Protein AF-A0A7W0WVF8-F1 (afdb_monomer_lite)

Radius of gyration: 19.39 Å; chains: 1; bounding box: 37×28×50 Å

Sequence (42 aa):
LGMEAVWKIDVVDFPAFIVVDDKGNDFFAGISGQKKPIKLAP

Secondary structure (DSSP, 8-state):
--TTS------SS------B-TTS-BTTTTTS----------

pLDDT: mean 85.44, std 13.51, range [60.59, 97.5]

Foldseek 3Di:
DPPPDDDDDDDDPDDDDCQADPVGDGPCPVPPDDPPPPPPDD

Structure (mmCIF, N/CA/C/O backbone):
data_AF-A0A7W0WVF8-F1
#
_entry.id   AF-A0A7W0WVF8-F1
#
loop_
_atom_site.group_PDB
_atom_site.id
_atom_site.type_symbol
_atom_site.label_atom_id
_atom_site.label_alt_id
_atom_site.label_comp_id
_atom_site.label_asym_id
_atom_site.label_entity_id
_atom_site.label_seq_id
_atom_site.pdbx_PDB_ins_code
_atom_site.Cartn_x
_atom_site.Cartn_y
_atom_site.Cartn_z
_atom_site.occupancy
_atom_site.B_iso_or_equiv
_atom_site.auth_seq_id
_atom_site.auth_comp_id
_atom_site.auth_asym_id
_atom_site.auth_atom_id
_atom_site.pdbx_PDB_model_num
ATOM 1 N N . LEU A 1 1 ? -5.254 -23.619 12.728 1.00 63.56 1 LEU A N 1
ATOM 2 C CA . LEU A 1 1 ? -5.795 -22.306 12.311 1.00 63.56 1 LEU A CA 1
ATOM 3 C C . LEU A 1 1 ? -5.651 -21.340 13.485 1.00 63.56 1 LEU A C 1
ATOM 5 O O . LEU A 1 1 ? -6.548 -21.252 14.309 1.00 63.56 1 LEU A O 1
ATOM 9 N N . GLY A 1 2 ? -4.463 -20.752 13.635 1.00 85.44 2 GLY A N 1
ATOM 10 C CA . GLY A 1 2 ? -4.129 -19.790 14.694 1.00 85.44 2 GLY A CA 1
ATOM 11 C C . GLY A 1 2 ? -3.861 -18.425 14.067 1.00 85.44 2 GLY A C 1
ATOM 12 O O . GLY A 1 2 ? -4.755 -17.848 13.460 1.00 85.44 2 GLY A O 1
ATOM 13 N N . MET A 1 3 ? -2.609 -17.966 14.114 1.00 90.94 3 MET A N 1
ATOM 14 C CA . MET A 1 3 ? -2.157 -16.732 13.449 1.00 90.94 3 MET A CA 1
ATOM 15 C C . MET A 1 3 ? -2.467 -16.682 11.938 1.00 90.94 3 MET A C 1
ATOM 17 O O . MET A 1 3 ? -2.642 -15.607 11.385 1.00 90.94 3 MET A O 1
ATOM 21 N N . GLU A 1 4 ? -2.585 -17.837 11.284 1.00 93.69 4 GLU A N 1
ATOM 22 C CA . GLU A 1 4 ? -2.833 -17.965 9.839 1.00 93.69 4 GLU A CA 1
ATOM 23 C C . GLU A 1 4 ? -4.318 -17.884 9.429 1.00 93.69 4 GLU A C 1
ATOM 25 O O . GLU A 1 4 ? -4.634 -18.050 8.253 1.00 93.69 4 GLU A O 1
ATOM 30 N N . ALA A 1 5 ? -5.259 -17.706 10.367 1.00 94.62 5 ALA A N 1
ATOM 31 C CA . ALA A 1 5 ? -6.676 -17.587 10.007 1.00 94.62 5 ALA A CA 1
ATOM 32 C C . ALA A 1 5 ? -6.966 -16.285 9.226 1.00 94.62 5 ALA A C 1
ATOM 34 O O . ALA A 1 5 ? -6.185 -15.337 9.262 1.00 94.62 5 ALA A O 1
ATOM 35 N N . VAL A 1 6 ? -8.098 -16.228 8.515 1.00 92.62 6 VAL A N 1
ATOM 36 C CA . VAL A 1 6 ? -8.546 -15.003 7.830 1.00 92.62 6 VAL A CA 1
ATOM 37 C C . VAL A 1 6 ? -9.229 -14.088 8.840 1.00 92.62 6 VAL A C 1
ATOM 39 O O . VAL A 1 6 ? -10.211 -14.482 9.470 1.00 92.62 6 VAL A O 1
ATOM 42 N N . TRP A 1 7 ? -8.731 -12.859 8.963 1.00 93.19 7 TRP A N 1
ATOM 43 C CA . TRP A 1 7 ? -9.237 -11.867 9.909 1.00 93.19 7 TRP A CA 1
ATOM 44 C C . TRP A 1 7 ? -9.779 -10.645 9.176 1.00 93.19 7 TRP A C 1
ATOM 46 O O . TRP A 1 7 ? -9.178 -10.164 8.216 1.00 93.19 7 TRP A O 1
ATOM 56 N N . LYS A 1 8 ? -10.905 -10.118 9.662 1.00 94.75 8 LYS A N 1
ATOM 57 C CA . LYS A 1 8 ? -11.387 -8.791 9.280 1.00 94.75 8 LYS A CA 1
ATOM 58 C C . LYS A 1 8 ? -10.816 -7.773 10.262 1.00 94.75 8 LYS A C 1
ATOM 60 O O . LYS A 1 8 ? -11.002 -7.930 11.466 1.00 94.75 8 LYS A O 1
ATOM 65 N N . ILE A 1 9 ? -10.153 -6.748 9.740 1.00 94.19 9 ILE A N 1
ATOM 66 C CA . ILE A 1 9 ? -9.600 -5.643 10.524 1.00 94.19 9 ILE A CA 1
ATOM 67 C C . ILE A 1 9 ? -10.074 -4.309 9.952 1.00 94.19 9 ILE A C 1
ATOM 69 O O . ILE A 1 9 ? -10.211 -4.176 8.736 1.00 94.19 9 ILE A O 1
ATOM 73 N N . ASP A 1 10 ? -10.286 -3.339 10.836 1.00 96.81 10 ASP A N 1
ATOM 74 C CA . ASP A 1 10 ? -10.482 -1.937 10.480 1.00 96.81 10 ASP A CA 1
ATOM 75 C C . ASP A 1 10 ? -9.178 -1.188 10.782 1.00 96.81 10 ASP A C 1
ATOM 77 O O . ASP A 1 10 ? -8.568 -1.385 11.836 1.00 96.81 10 ASP A O 1
ATOM 81 N N . VAL A 1 11 ? -8.722 -0.361 9.843 1.00 95.50 11 VAL A N 1
ATOM 82 C CA . VAL A 1 11 ? -7.449 0.366 9.941 1.00 95.50 11 VAL A CA 1
ATOM 83 C C . VAL A 1 11 ? -7.668 1.861 9.732 1.00 95.50 11 VAL A C 1
ATOM 85 O O . VAL A 1 11 ? -8.590 2.266 9.028 1.00 95.50 11 VAL A O 1
ATOM 88 N N . VAL A 1 12 ? -6.801 2.678 10.330 1.00 96.88 12 VAL A N 1
ATOM 89 C CA . VAL A 1 12 ? -6.785 4.139 10.172 1.00 96.88 12 VAL A CA 1
ATOM 90 C C . VAL A 1 12 ? -5.382 4.550 9.739 1.00 96.88 12 VAL A C 1
ATOM 92 O O . VAL A 1 12 ? -4.410 4.129 10.362 1.00 96.88 12 VAL A O 1
ATOM 95 N N . ASP A 1 13 ? -5.293 5.323 8.653 1.00 96.81 13 ASP A N 1
ATOM 96 C CA . ASP A 1 13 ? -4.055 5.909 8.110 1.00 96.81 13 ASP A CA 1
ATOM 97 C C . ASP A 1 13 ? -2.890 4.923 7.930 1.00 96.81 13 ASP A C 1
ATOM 99 O O . ASP A 1 13 ? -1.728 5.242 8.180 1.00 96.81 13 ASP A O 1
ATOM 103 N N . PHE A 1 14 ? -3.190 3.702 7.484 1.00 97.50 14 PHE A N 1
ATOM 104 C CA . PHE A 1 14 ? -2.167 2.686 7.2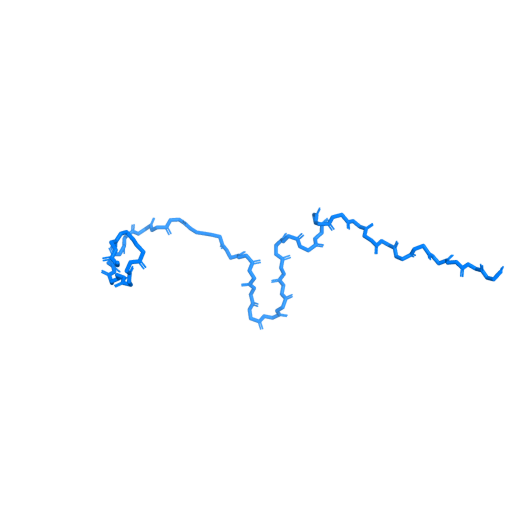68 1.00 97.50 14 PHE A CA 1
ATOM 105 C C . PHE A 1 14 ? -1.316 3.029 6.030 1.00 97.50 14 PHE A C 1
ATOM 107 O O . PHE A 1 14 ? -1.844 3.018 4.912 1.00 97.50 14 PHE A O 1
ATOM 114 N N . PRO A 1 15 ? -0.011 3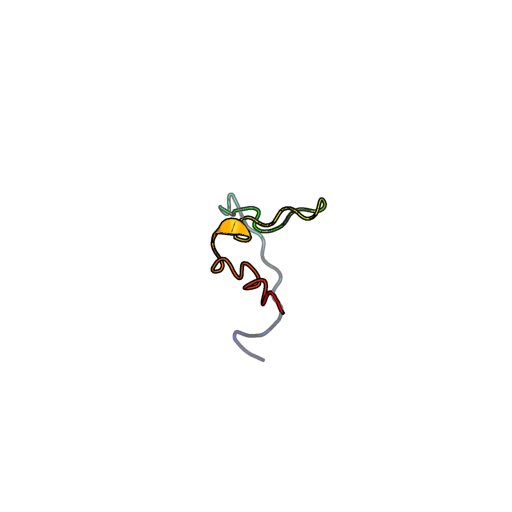.322 6.184 1.00 97.25 15 PRO A N 1
ATOM 115 C CA . PRO A 1 15 ? 0.833 3.667 5.052 1.00 97.25 15 PRO A CA 1
ATOM 116 C C . PRO A 1 15 ? 1.079 2.435 4.178 1.00 97.25 15 PRO A C 1
ATOM 118 O O . PRO A 1 15 ? 1.438 1.363 4.666 1.00 97.25 15 PRO A O 1
ATOM 121 N N . ALA A 1 16 ? 0.927 2.601 2.867 1.00 96.69 16 ALA A N 1
ATOM 122 C CA . ALA A 1 16 ? 1.175 1.557 1.885 1.00 96.69 16 ALA A CA 1
ATOM 123 C C . ALA A 1 16 ? 1.724 2.151 0.584 1.00 96.69 16 ALA A C 1
ATOM 125 O O . ALA A 1 16 ? 1.569 3.341 0.307 1.00 96.69 16 ALA A O 1
ATOM 126 N N . PHE A 1 17 ? 2.345 1.295 -0.223 1.00 96.50 17 PHE A N 1
ATOM 127 C CA . PHE A 1 17 ? 2.848 1.636 -1.550 1.00 96.50 17 PHE A CA 1
ATOM 128 C C . PHE A 1 17 ? 2.119 0.798 -2.602 1.00 96.50 17 PHE A C 1
ATOM 130 O O . PHE A 1 17 ? 1.886 -0.393 -2.393 1.00 96.50 17 PHE A O 1
ATOM 137 N N . ILE A 1 18 ? 1.780 1.408 -3.741 1.00 95.31 18 ILE A N 1
ATOM 138 C CA . ILE A 1 18 ? 1.270 0.672 -4.904 1.00 95.31 18 ILE A CA 1
ATOM 139 C C . ILE A 1 18 ? 2.456 -0.054 -5.537 1.00 95.31 18 ILE A C 1
ATOM 141 O O . ILE A 1 18 ? 3.373 0.586 -6.047 1.00 95.31 18 ILE A O 1
ATOM 145 N N . VAL A 1 19 ? 2.446 -1.385 -5.473 1.00 95.31 19 VAL A N 1
ATOM 146 C CA . VAL A 1 19 ? 3.514 -2.219 -6.046 1.00 95.31 19 VAL A CA 1
ATOM 147 C C . VAL A 1 19 ? 3.220 -2.570 -7.502 1.00 95.31 19 VAL A C 1
ATOM 149 O O . VAL A 1 19 ? 4.104 -2.457 -8.343 1.00 95.31 19 VAL A O 1
ATOM 152 N N . VAL A 1 20 ? 1.976 -2.953 -7.795 1.00 95.50 20 VAL A N 1
ATOM 153 C CA . VAL A 1 20 ? 1.482 -3.221 -9.149 1.00 95.50 20 VAL A CA 1
ATOM 154 C C . VAL A 1 20 ? 0.155 -2.495 -9.328 1.00 95.50 20 VAL A C 1
ATOM 156 O O . VAL A 1 20 ? -0.679 -2.527 -8.420 1.00 95.50 20 VAL A O 1
ATOM 159 N N . ASP A 1 21 ? -0.036 -1.838 -10.470 1.00 95.75 21 ASP A N 1
ATOM 160 C CA . ASP A 1 21 ? -1.301 -1.188 -10.823 1.00 95.75 21 ASP A CA 1
ATOM 161 C C . ASP A 1 21 ? -2.128 -1.993 -11.844 1.00 95.75 21 ASP A C 1
ATOM 163 O O . ASP A 1 21 ? -1.702 -3.022 -12.373 1.00 95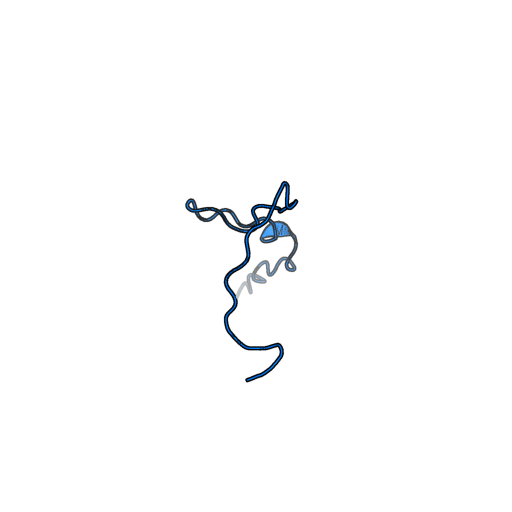.75 21 ASP A O 1
ATOM 167 N N . ASP A 1 22 ? -3.340 -1.520 -12.128 1.00 97.44 22 ASP A N 1
ATOM 168 C CA . ASP A 1 22 ? -4.283 -2.129 -13.074 1.00 97.44 22 ASP A CA 1
ATOM 169 C C . ASP A 1 22 ? -3.902 -1.932 -14.553 1.00 97.44 22 ASP A C 1
ATOM 171 O O . ASP A 1 22 ? -4.532 -2.501 -15.445 1.00 97.44 22 ASP A O 1
ATOM 175 N N . LYS A 1 23 ? -2.855 -1.149 -14.825 1.00 96.75 23 LYS A N 1
ATOM 176 C CA . LYS A 1 23 ? -2.317 -0.878 -16.164 1.00 96.75 23 LYS A CA 1
ATOM 177 C C . LYS A 1 23 ? -1.096 -1.740 -16.481 1.00 96.75 23 LYS A C 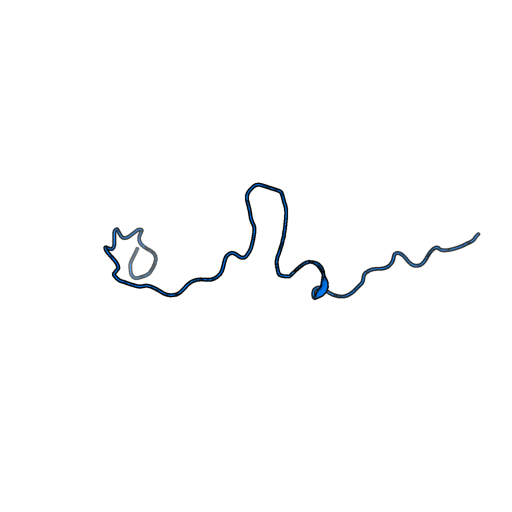1
ATOM 179 O O . LYS A 1 23 ? -0.558 -1.639 -17.582 1.00 96.75 23 LYS A O 1
ATOM 184 N N . GLY A 1 24 ? -0.672 -2.591 -15.547 1.00 92.88 24 GLY A N 1
ATOM 185 C CA . GLY A 1 24 ? 0.480 -3.475 -15.704 1.00 92.88 24 GLY A CA 1
ATOM 186 C C . GLY A 1 24 ? 1.821 -2.821 -15.367 1.00 92.88 24 GLY A C 1
ATOM 187 O O . GLY A 1 24 ? 2.859 -3.368 -15.740 1.00 92.88 24 GLY A O 1
ATOM 188 N N . ASN A 1 25 ? 1.831 -1.675 -14.677 1.00 94.12 25 ASN A N 1
ATOM 189 C CA . ASN A 1 25 ? 3.063 -1.113 -14.130 1.00 94.12 25 ASN A CA 1
ATOM 190 C C . ASN A 1 25 ? 3.460 -1.883 -12.866 1.00 94.12 25 ASN A C 1
ATOM 192 O O . ASN A 1 25 ? 2.624 -2.116 -11.998 1.00 94.12 25 ASN A O 1
ATOM 196 N N . ASP A 1 26 ? 4.742 -2.229 -12.750 1.00 94.44 26 ASP A N 1
ATOM 197 C CA . ASP A 1 26 ? 5.329 -2.913 -11.594 1.00 94.44 26 ASP A CA 1
ATOM 198 C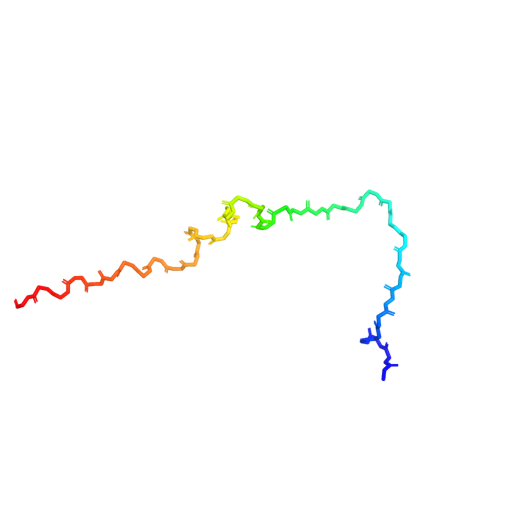 C . ASP A 1 26 ? 6.532 -2.105 -11.087 1.00 94.44 26 ASP A C 1
ATOM 200 O O . ASP A 1 26 ? 7.500 -1.868 -11.820 1.00 94.44 26 ASP A O 1
ATOM 204 N N . PHE A 1 27 ? 6.467 -1.685 -9.822 1.00 93.38 27 PHE A N 1
ATOM 205 C CA . PHE A 1 27 ? 7.490 -0.890 -9.141 1.00 93.38 27 PHE A CA 1
ATOM 206 C C . PHE A 1 27 ? 8.883 -1.548 -9.170 1.00 93.38 27 PHE A C 1
ATOM 208 O O . PHE A 1 27 ? 9.900 -0.853 -9.201 1.00 93.38 27 PHE A O 1
ATOM 215 N N . PHE A 1 28 ? 8.958 -2.881 -9.196 1.00 91.94 28 PHE A N 1
ATOM 216 C CA . PHE A 1 28 ? 10.211 -3.635 -9.121 1.00 91.94 28 PHE A CA 1
ATOM 217 C C . PHE A 1 28 ? 10.746 -4.115 -10.479 1.00 91.94 28 PHE A C 1
ATOM 219 O O . PHE A 1 28 ? 11.863 -4.643 -10.529 1.00 91.94 28 PHE A O 1
ATOM 226 N N . ALA A 1 29 ? 10.029 -3.890 -11.587 1.00 88.44 29 ALA A N 1
ATOM 227 C CA . ALA A 1 29 ? 10.378 -4.425 -12.911 1.00 88.44 29 ALA A CA 1
ATOM 228 C C . ALA A 1 29 ? 11.785 -4.034 -13.419 1.00 88.44 29 ALA A C 1
ATOM 230 O O . ALA A 1 29 ? 12.389 -4.764 -14.203 1.00 88.4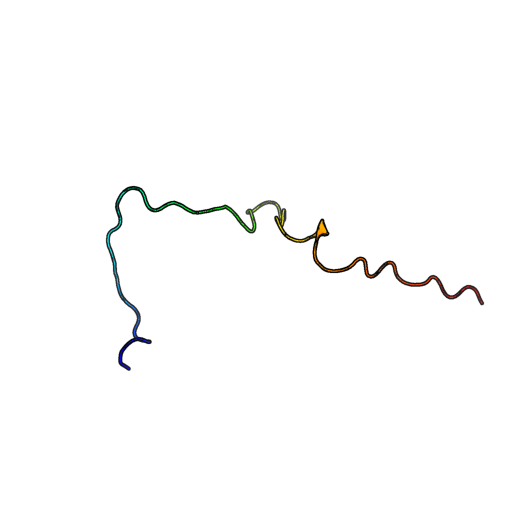4 29 ALA A O 1
ATOM 231 N N . GLY A 1 30 ? 12.338 -2.901 -12.970 1.00 82.31 30 GLY A N 1
ATOM 232 C CA . GLY A 1 30 ? 13.689 -2.441 -13.335 1.00 82.31 30 GLY A CA 1
ATOM 233 C C . GLY A 1 30 ? 14.812 -2.891 -12.393 1.00 82.31 30 GLY A C 1
ATOM 234 O O . GLY A 1 30 ? 15.981 -2.616 -12.663 1.00 82.31 30 GLY A O 1
ATOM 235 N N . ILE A 1 31 ? 14.468 -3.548 -11.284 1.00 82.75 31 ILE A N 1
ATOM 236 C CA . ILE A 1 31 ? 15.382 -3.866 -10.177 1.00 82.75 31 ILE A CA 1
ATOM 237 C C . ILE A 1 31 ? 15.714 -5.364 -10.174 1.00 82.75 31 ILE A C 1
ATOM 239 O O . ILE A 1 31 ? 16.835 -5.758 -9.844 1.00 82.75 31 ILE A O 1
ATOM 243 N N . SER A 1 32 ? 14.773 -6.213 -10.602 1.00 67.62 32 SER A N 1
ATOM 244 C CA . SER A 1 32 ? 15.038 -7.633 -10.825 1.00 67.62 32 SER A CA 1
ATOM 245 C C . SER A 1 32 ? 16.005 -7.786 -12.000 1.00 67.62 32 SER A C 1
ATOM 247 O O . SER A 1 32 ? 15.655 -7.468 -13.134 1.00 67.62 32 SER A O 1
ATOM 249 N N . GLY A 1 33 ? 17.230 -8.226 -11.692 1.00 64.06 33 GLY A N 1
ATOM 250 C CA . GLY A 1 33 ? 18.395 -8.277 -12.574 1.00 64.06 33 GLY A CA 1
ATOM 251 C C . GLY A 1 33 ? 18.080 -8.387 -14.064 1.00 64.06 33 GLY A C 1
ATOM 252 O O . GLY A 1 33 ? 17.418 -9.328 -14.501 1.00 64.06 33 GLY A O 1
ATOM 253 N N . GLN A 1 34 ? 18.605 -7.428 -14.831 1.00 60.88 34 GLN A N 1
ATOM 254 C CA . GLN A 1 34 ? 18.554 -7.388 -16.287 1.00 60.88 34 GLN A CA 1
ATOM 255 C C . GLN A 1 34 ? 18.974 -8.739 -16.885 1.00 60.88 34 GLN A C 1
ATOM 257 O O . GLN A 1 34 ? 20.144 -8.965 -17.189 1.00 60.88 34 GLN A O 1
ATOM 262 N N . LYS A 1 35 ? 18.018 -9.630 -17.148 1.00 60.59 35 LYS A N 1
ATOM 263 C CA . LYS A 1 35 ? 18.210 -10.698 -18.124 1.00 60.59 35 LYS A CA 1
ATOM 264 C C . LYS A 1 35 ? 18.019 -10.072 -19.494 1.00 60.59 35 LYS A C 1
ATOM 266 O O . LYS A 1 35 ? 17.019 -10.311 -20.161 1.00 60.59 35 LYS A O 1
ATOM 271 N N . LYS A 1 36 ? 18.980 -9.244 -19.923 1.00 62.47 36 LYS A N 1
ATOM 272 C CA . LYS A 1 36 ? 19.151 -9.048 -21.363 1.00 62.47 36 LYS A CA 1
ATOM 273 C C . LYS A 1 36 ? 19.440 -10.444 -21.913 1.00 62.47 36 LYS A C 1
ATOM 275 O O . LYS A 1 36 ? 20.426 -11.040 -21.473 1.00 62.47 36 LYS A O 1
ATOM 280 N N . PRO A 1 37 ? 18.593 -11.009 -22.789 1.00 61.75 37 PRO A N 1
ATOM 281 C CA . PRO A 1 37 ? 18.947 -12.254 -23.439 1.00 61.75 37 PRO A CA 1
ATOM 282 C C . PRO A 1 37 ? 20.272 -11.994 -24.150 1.00 61.75 37 PRO A C 1
ATOM 284 O O . PRO A 1 37 ? 20.372 -11.078 -24.971 1.00 61.75 37 PRO A O 1
ATOM 287 N N . ILE A 1 38 ? 21.311 -12.737 -23.770 1.00 68.12 38 ILE A N 1
ATOM 288 C CA . ILE A 1 38 ? 22.554 -12.769 -24.530 1.00 68.12 38 ILE A CA 1
ATOM 289 C C . ILE A 1 38 ? 22.122 -13.235 -25.914 1.00 68.12 38 ILE A C 1
ATOM 291 O O . ILE A 1 38 ? 21.692 -14.375 -26.081 1.00 68.12 38 ILE A O 1
ATOM 295 N N . LYS A 1 39 ? 22.128 -12.323 -26.888 1.00 68.00 39 LYS A N 1
ATOM 296 C CA . LYS A 1 39 ? 21.859 -12.669 -28.277 1.00 68.00 39 LYS A CA 1
ATOM 297 C C . LYS A 1 39 ? 23.048 -13.526 -28.699 1.00 68.00 39 LYS A C 1
ATOM 299 O O . LYS A 1 39 ? 24.096 -12.981 -29.031 1.00 68.00 39 LYS A O 1
ATOM 304 N N . LEU A 1 40 ? 22.919 -14.849 -28.585 1.00 69.00 40 LEU A N 1
ATOM 305 C CA . LEU A 1 40 ? 23.840 -15.770 -29.235 1.00 69.00 40 LEU A CA 1
ATOM 306 C C . LEU A 1 40 ? 23.667 -15.497 -30.732 1.00 69.00 40 LEU A C 1
ATOM 308 O O . LEU A 1 40 ? 22.650 -15.855 -31.326 1.00 69.00 40 LEU A O 1
ATOM 312 N N . ALA A 1 41 ? 24.596 -14.735 -31.302 1.00 65.50 41 ALA A N 1
ATOM 313 C CA . ALA A 1 41 ? 24.782 -14.745 -32.740 1.00 65.50 41 ALA A CA 1
ATOM 314 C C . ALA A 1 41 ? 25.231 -16.167 -33.138 1.00 65.50 41 ALA A C 1
ATOM 316 O O . ALA A 1 41 ? 25.854 -16.834 -32.305 1.00 65.50 41 ALA A O 1
ATOM 317 N N . PRO A 1 42 ? 24.860 -16.643 -34.340 1.00 67.31 42 PRO A N 1
ATOM 318 C CA . PRO A 1 42 ? 25.327 -17.933 -34.838 1.00 67.31 42 PRO A CA 1
ATOM 319 C C . PRO A 1 42 ? 26.857 -18.014 -34.881 1.00 67.31 42 PRO A C 1
ATOM 321 O O . PRO A 1 42 ? 27.504 -16.954 -35.063 1.00 67.31 42 PRO A O 1
#